Protein AF-K1SGD5-F1 (afdb_monomer_lite)

pLDDT: mean 95.82, std 4.34, range [58.59, 98.69]

Organism: NCBI:txid408170

InterPro domains:
  IPR006653 Tryptophan synthase, beta chain, conserved site [PS00168] (105-119)
  IPR023026 Tryptophan synthase beta chain/beta chain-like [PTHR48077] (37-123)
  IPR036052 Tryptophan synthase beta chain-like, PALP domain superfamily [G3DSA:3.40.50.1100] (14-95)
  IPR036052 Tryptophan synthase beta chain-like, PALP domain superfamily [SSF53686] (30-122)

Secondary structure (DSSP, 8-state):
----EE---GGGS-SEEE-GGGG-SSPPPPPB-TTT-SBPPHHHHTTTS-HHHHHHHT---SEEEPPHHHHHHHTTT-SPPEEE-HHHHHHTT-SS--EEE-GGGSTTSSSTHHHHHHHHHH-

Foldseek 3Di:
DPDFKAADDLVPDDFWDFDCQLVDPDHDDADADPVPRHHDDLVNCVVPAQSVVSVVSPDNDGIDGDDPVLSVVCNVQPPAIKGWPVVVCVVVVDPDTDIDRQQLRPPNGHCVCVPVSVRVVRD

Structure (mmCIF, N/CA/C/O backbone):
data_AF-K1SGD5-F1
#
_entry.id   AF-K1SGD5-F1
#
loop_
_atom_site.group_PDB
_atom_site.id
_atom_site.type_symbol
_atom_site.label_atom_id
_atom_site.label_alt_id
_atom_site.label_comp_id
_atom_site.label_asym_id
_atom_site.label_entity_id
_atom_site.label_seq_id
_atom_site.pdbx_PDB_ins_code
_atom_site.Cartn_x
_atom_site.Cartn_y
_atom_site.Cartn_z
_atom_site.occupancy
_atom_site.B_iso_or_equiv
_atom_site.auth_seq_id
_atom_site.auth_comp_id
_atom_site.auth_asym_id
_atom_site.auth_atom_id
_atom_site.pdbx_PDB_model_num
ATOM 1 N N . MET A 1 1 ? -15.254 7.999 27.147 1.00 58.59 1 MET A N 1
ATOM 2 C CA . MET A 1 1 ? -15.672 6.989 26.139 1.00 58.59 1 MET A CA 1
ATOM 3 C C . MET A 1 1 ? -14.428 6.304 25.588 1.00 58.59 1 MET A C 1
ATOM 5 O O . MET A 1 1 ? -13.431 6.992 25.420 1.00 58.59 1 MET A O 1
ATOM 9 N N . LYS A 1 2 ? -14.448 4.988 25.319 1.00 80.62 2 LYS A N 1
ATOM 10 C CA . LYS A 1 2 ? -13.319 4.314 24.644 1.00 80.62 2 LYS A CA 1
ATOM 11 C C . LYS A 1 2 ? -13.189 4.843 23.208 1.00 80.62 2 LYS A C 1
ATOM 13 O O . LYS A 1 2 ? -14.191 4.893 22.492 1.00 80.62 2 LYS A O 1
ATOM 18 N N . THR A 1 3 ? -11.982 5.229 22.799 1.00 87.69 3 THR A N 1
ATOM 19 C CA . THR A 1 3 ? -11.680 5.690 21.435 1.00 87.69 3 THR A CA 1
ATOM 20 C C . THR A 1 3 ? -11.999 4.591 20.424 1.00 87.69 3 THR A C 1
ATOM 22 O O . THR A 1 3 ? -11.507 3.471 20.547 1.00 87.69 3 THR A O 1
ATOM 25 N N . LYS A 1 4 ? -12.843 4.897 19.430 1.00 93.00 4 LYS A N 1
ATOM 26 C CA . LYS A 1 4 ? -13.211 3.957 18.353 1.00 93.00 4 LYS A CA 1
ATOM 27 C C . LYS A 1 4 ? -12.458 4.204 17.050 1.00 93.00 4 LYS A C 1
ATOM 29 O O . LYS A 1 4 ? -12.305 3.280 16.262 1.00 93.00 4 LYS A O 1
ATOM 34 N N . LYS A 1 5 ? -12.027 5.441 16.809 1.00 96.25 5 LYS A N 1
ATOM 35 C CA . LYS A 1 5 ? -11.391 5.884 15.568 1.00 96.25 5 LYS A CA 1
ATOM 36 C C . LYS A 1 5 ? -9.998 6.409 15.892 1.00 96.25 5 LYS A C 1
ATOM 38 O O . LYS A 1 5 ? -9.864 7.276 16.749 1.00 96.25 5 LYS A O 1
ATOM 43 N N . PHE A 1 6 ? -8.996 5.880 15.205 1.00 96.94 6 PHE A N 1
ATOM 44 C CA . PHE A 1 6 ? -7.596 6.261 15.323 1.00 96.94 6 PHE A CA 1
ATOM 45 C C . PHE A 1 6 ? -7.202 6.960 14.022 1.00 96.94 6 PHE A C 1
ATOM 47 O O . PHE A 1 6 ? -7.207 6.347 12.950 1.00 96.94 6 PHE A O 1
ATOM 54 N N . CYS A 1 7 ? -6.924 8.257 14.116 1.00 96.12 7 CYS A N 1
ATOM 55 C CA . CYS A 1 7 ? -6.488 9.082 12.996 1.00 96.12 7 CYS A CA 1
ATOM 56 C C . CYS A 1 7 ? -5.008 9.414 13.173 1.00 96.12 7 CYS A C 1
ATOM 58 O O . CYS A 1 7 ? -4.582 9.745 14.277 1.00 96.12 7 CYS A O 1
ATOM 60 N N . LEU A 1 8 ? -4.256 9.332 12.081 1.00 97.12 8 LEU A N 1
ATOM 61 C CA . LEU A 1 8 ? -2.910 9.883 11.991 1.00 97.12 8 LEU A CA 1
ATOM 62 C C . LEU A 1 8 ? -3.003 11.280 11.377 1.00 97.12 8 LEU A C 1
ATOM 64 O O . LEU A 1 8 ? -3.914 11.536 10.586 1.00 97.12 8 LEU A O 1
ATOM 68 N N . THR A 1 9 ? -2.079 12.166 11.731 1.00 96.56 9 THR A N 1
ATOM 69 C CA . THR A 1 9 ? -1.947 13.460 11.054 1.00 96.56 9 THR A CA 1
ATOM 70 C C . THR A 1 9 ? -1.234 13.289 9.713 1.00 96.56 9 THR A C 1
ATOM 72 O O . THR A 1 9 ? -0.540 12.297 9.484 1.00 96.56 9 THR A O 1
ATOM 75 N N . GLU A 1 10 ? -1.363 14.270 8.822 1.00 94.50 10 GLU A N 1
ATOM 76 C CA . GLU A 1 10 ? -0.640 14.292 7.541 1.00 94.50 10 GLU A CA 1
ATOM 77 C C . GLU A 1 10 ? 0.884 14.255 7.730 1.00 94.50 10 GLU A C 1
ATOM 79 O O . GLU A 1 10 ? 1.592 13.625 6.949 1.00 94.50 10 GLU A O 1
ATOM 84 N N . ALA A 1 11 ? 1.395 14.836 8.823 1.00 95.25 11 ALA A N 1
ATOM 85 C CA . ALA A 1 11 ? 2.814 14.783 9.182 1.00 95.25 11 ALA A CA 1
ATOM 86 C C . ALA A 1 11 ? 3.314 13.358 9.495 1.00 95.25 11 ALA A C 1
ATOM 88 O O . ALA A 1 11 ? 4.512 13.102 9.451 1.00 95.25 11 ALA A O 1
ATOM 89 N N . GLN A 1 12 ? 2.406 12.430 9.808 1.00 96.69 12 GLN A N 1
ATOM 90 C CA . GLN A 1 12 ? 2.710 11.019 10.059 1.00 96.69 12 GLN A CA 1
ATOM 91 C C . GLN A 1 12 ? 2.494 10.142 8.816 1.00 96.69 12 GLN A C 1
ATOM 93 O O . GLN A 1 12 ? 2.573 8.914 8.911 1.00 96.69 12 GLN A O 1
ATOM 98 N N . MET A 1 13 ? 2.170 10.731 7.658 1.00 96.50 13 MET A N 1
ATOM 99 C CA . MET A 1 13 ? 2.082 9.978 6.410 1.00 96.50 13 MET A CA 1
ATOM 100 C C . MET A 1 13 ? 3.447 9.388 6.045 1.00 96.50 13 MET A C 1
ATOM 102 O O . MET A 1 13 ? 4.447 10.108 6.097 1.00 96.50 13 MET A O 1
ATOM 106 N N . PRO A 1 14 ? 3.494 8.116 5.611 1.00 97.62 14 PRO A N 1
ATOM 107 C CA . PRO A 1 14 ? 4.700 7.547 5.030 1.00 97.62 14 PRO A CA 1
ATOM 108 C C . PRO A 1 14 ? 5.223 8.393 3.866 1.00 97.62 14 PRO A C 1
ATOM 110 O O . PRO A 1 14 ? 4.448 9.014 3.132 1.00 97.62 14 PRO A O 1
ATOM 113 N N . THR A 1 15 ? 6.541 8.394 3.699 1.00 98.31 15 THR A N 1
ATOM 114 C CA . THR A 1 15 ? 7.238 9.081 2.602 1.00 98.31 15 THR A CA 1
ATOM 115 C C . THR A 1 15 ? 7.697 8.122 1.510 1.00 98.31 15 THR A C 1
ATOM 117 O O . THR A 1 15 ? 8.167 8.576 0.478 1.00 98.31 15 THR A O 1
ATOM 120 N N . GLN A 1 16 ? 7.553 6.811 1.729 1.00 98.62 16 GLN A N 1
ATOM 121 C CA . GLN A 1 16 ? 8.021 5.757 0.832 1.00 98.62 16 GLN A CA 1
ATOM 122 C C . GLN A 1 16 ? 6.949 4.674 0.686 1.00 98.62 16 GLN A C 1
ATOM 124 O O . GLN A 1 16 ? 6.252 4.342 1.654 1.00 98.62 16 GLN A O 1
ATOM 129 N N . TRP A 1 17 ? 6.828 4.106 -0.511 1.00 98.69 17 TRP A N 1
ATOM 130 C CA . TRP A 1 17 ? 6.158 2.827 -0.717 1.00 98.69 17 TRP A CA 1
ATOM 131 C C . TRP A 1 17 ? 7.096 1.685 -0.334 1.00 98.69 17 TRP A C 1
ATOM 133 O O . TRP A 1 17 ? 8.312 1.789 -0.468 1.00 98.69 17 TRP A O 1
ATOM 143 N N . TYR A 1 18 ? 6.517 0.588 0.147 1.00 98.62 18 TYR A N 1
ATOM 144 C CA . TYR A 1 18 ? 7.253 -0.617 0.510 1.00 98.62 18 TYR A CA 1
ATOM 145 C C . TYR A 1 18 ? 7.058 -1.696 -0.553 1.00 98.62 18 TYR A C 1
ATOM 147 O O . TYR A 1 18 ? 5.921 -2.027 -0.900 1.00 98.62 18 TYR A O 1
ATOM 155 N N . ASN A 1 19 ? 8.163 -2.266 -1.020 1.00 98.25 19 ASN A N 1
ATOM 156 C CA . ASN A 1 19 ? 8.182 -3.374 -1.960 1.00 98.25 19 ASN A CA 1
ATOM 157 C C . ASN A 1 19 ? 8.522 -4.673 -1.222 1.00 98.25 19 ASN A C 1
ATOM 159 O O . ASN A 1 19 ? 9.646 -4.888 -0.765 1.00 98.25 19 ASN A O 1
ATOM 163 N N . ILE A 1 20 ? 7.541 -5.567 -1.140 1.00 97.50 20 ILE A N 1
ATOM 164 C CA . ILE A 1 20 ? 7.685 -6.847 -0.442 1.00 97.50 20 ILE A CA 1
ATOM 165 C C . ILE A 1 20 ? 8.695 -7.788 -1.118 1.00 97.50 20 ILE A C 1
ATOM 167 O O . ILE A 1 20 ? 9.263 -8.640 -0.438 1.00 97.50 20 ILE A O 1
ATOM 171 N N . VAL A 1 21 ? 8.954 -7.643 -2.427 1.00 96.94 21 VAL A N 1
ATOM 172 C CA . VAL A 1 21 ? 9.865 -8.528 -3.181 1.00 96.94 21 VAL A CA 1
ATOM 173 C C . VAL A 1 21 ? 11.274 -8.524 -2.583 1.00 96.94 21 VAL A C 1
ATOM 175 O O . VAL A 1 21 ? 11.926 -9.569 -2.568 1.00 96.94 21 VAL A O 1
ATOM 178 N N . ALA A 1 22 ? 11.702 -7.397 -2.005 1.00 97.50 22 ALA A N 1
ATOM 179 C CA . ALA A 1 22 ? 12.994 -7.255 -1.336 1.00 97.50 22 ALA A CA 1
ATOM 180 C C . ALA A 1 22 ? 13.182 -8.212 -0.142 1.00 97.50 22 ALA A C 1
ATOM 182 O O . ALA A 1 22 ? 14.310 -8.584 0.177 1.00 97.50 22 ALA A O 1
ATOM 183 N N . ASP A 1 23 ? 12.088 -8.625 0.506 1.00 97.44 23 ASP A N 1
ATOM 184 C CA . ASP A 1 23 ? 12.109 -9.440 1.726 1.00 97.44 23 ASP A CA 1
ATOM 185 C C . ASP A 1 23 ? 11.524 -10.848 1.516 1.00 97.44 23 ASP A C 1
ATOM 187 O O . ASP A 1 23 ? 11.424 -11.640 2.458 1.00 97.44 23 ASP A O 1
ATOM 191 N N . MET A 1 24 ? 11.139 -11.198 0.284 1.00 97.00 24 MET A N 1
ATOM 192 C CA . MET A 1 24 ? 10.600 -12.521 -0.017 1.00 97.00 24 MET A CA 1
ATOM 193 C C . MET A 1 24 ? 11.709 -13.591 0.009 1.00 97.00 24 MET A C 1
ATOM 195 O O . MET A 1 24 ? 12.652 -13.513 -0.779 1.00 97.00 24 MET A O 1
ATOM 199 N N . PRO A 1 25 ? 11.581 -14.663 0.820 1.00 96.06 25 PRO A N 1
ATOM 200 C CA . PRO A 1 25 ? 12.579 -15.739 0.867 1.00 96.06 25 PRO A CA 1
ATOM 201 C C . PRO A 1 25 ? 12.656 -16.526 -0.449 1.00 96.06 25 PRO A C 1
ATOM 203 O O . PRO A 1 25 ? 13.692 -17.089 -0.792 1.00 96.06 25 PRO A O 1
ATOM 206 N N . ARG A 1 26 ? 11.550 -16.560 -1.197 1.00 96.75 26 ARG A N 1
ATOM 207 C CA . ARG A 1 26 ? 11.476 -17.067 -2.563 1.00 96.75 26 ARG A CA 1
ATOM 208 C C . ARG A 1 26 ? 10.851 -15.985 -3.429 1.00 96.75 26 ARG A C 1
ATOM 210 O O . ARG A 1 26 ? 9.664 -15.703 -3.284 1.00 96.75 26 ARG A O 1
ATOM 217 N N . LYS A 1 27 ? 11.656 -15.398 -4.311 1.00 94.12 27 LYS A N 1
ATOM 218 C CA . LYS A 1 27 ? 11.207 -14.352 -5.231 1.00 94.12 27 LYS A CA 1
ATOM 219 C C . LYS A 1 27 ? 10.178 -14.896 -6.235 1.00 94.12 27 LYS A C 1
ATOM 221 O O . LYS A 1 27 ? 10.255 -16.080 -6.594 1.00 94.12 27 LYS A O 1
ATOM 226 N N . PRO A 1 28 ? 9.218 -14.064 -6.679 1.00 93.62 28 PRO A N 1
ATOM 227 C CA . PRO A 1 28 ? 8.329 -14.423 -7.773 1.00 93.62 28 PRO A CA 1
ATOM 228 C C . PRO A 1 28 ? 9.142 -14.697 -9.043 1.00 93.62 28 PRO A C 1
ATOM 230 O O . PRO A 1 28 ? 10.243 -14.176 -9.224 1.00 93.62 28 PRO A O 1
ATOM 233 N N . LEU A 1 29 ? 8.607 -15.546 -9.920 1.00 93.75 29 LEU A N 1
ATOM 234 C CA . LEU A 1 29 ? 9.183 -15.699 -11.253 1.00 93.75 29 LEU A CA 1
ATOM 235 C C . LEU A 1 29 ? 9.006 -14.384 -12.022 1.00 93.75 29 LEU A C 1
ATOM 237 O O . LEU A 1 29 ? 7.968 -13.738 -11.858 1.00 93.75 29 LEU A O 1
ATOM 241 N N . PRO A 1 30 ? 9.980 -13.995 -12.859 1.00 91.88 30 PRO A N 1
ATOM 242 C CA . PRO A 1 30 ? 9.842 -12.786 -13.649 1.00 91.88 30 PRO A CA 1
ATOM 243 C C . PRO A 1 30 ? 8.672 -12.925 -14.636 1.00 91.88 30 PRO A C 1
ATOM 245 O O . PRO A 1 30 ? 8.408 -14.036 -15.119 1.00 91.88 30 PRO A O 1
ATOM 248 N N . PRO A 1 31 ? 7.998 -11.816 -14.986 1.00 92.25 31 PRO A N 1
ATOM 249 C CA . PRO A 1 31 ? 7.048 -11.824 -16.086 1.00 92.25 31 PRO A CA 1
ATOM 250 C C . PRO A 1 31 ? 7.764 -12.244 -17.372 1.00 92.25 31 PRO A C 1
ATOM 252 O O . PRO A 1 31 ? 8.907 -11.855 -17.613 1.00 92.25 31 PRO A O 1
ATOM 255 N N . LEU A 1 32 ? 7.105 -13.060 -18.195 1.00 95.25 32 LEU A N 1
ATOM 256 C CA . LEU A 1 32 ? 7.675 -13.562 -19.445 1.00 95.25 32 LEU A CA 1
ATOM 257 C C . LEU A 1 32 ? 7.045 -12.851 -20.640 1.00 95.25 32 LEU A C 1
ATOM 259 O O . LEU A 1 32 ? 5.828 -12.685 -20.706 1.00 95.25 32 LEU A O 1
ATOM 263 N N . HIS A 1 33 ? 7.871 -12.489 -21.617 1.00 94.62 33 HIS A N 1
ATOM 264 C CA . HIS A 1 33 ? 7.411 -11.943 -22.881 1.00 94.62 33 HIS A CA 1
ATOM 265 C C . HIS A 1 33 ? 6.643 -13.030 -23.657 1.00 94.62 33 HIS A C 1
ATOM 267 O O . HIS A 1 33 ? 7.212 -14.087 -23.956 1.00 94.62 33 HIS A O 1
ATOM 273 N N . PRO A 1 34 ? 5.376 -12.797 -24.050 1.00 92.69 34 PRO A N 1
ATOM 274 C CA . PRO A 1 34 ? 4.485 -13.860 -24.523 1.00 92.69 34 PRO A CA 1
ATOM 275 C C . PRO A 1 34 ? 4.952 -14.529 -25.822 1.00 92.69 34 PRO A C 1
ATOM 277 O O . PRO A 1 34 ? 4.704 -15.714 -26.020 1.00 92.69 34 PRO A O 1
ATOM 280 N N . ALA A 1 35 ? 5.658 -13.803 -26.696 1.00 94.19 35 ALA A N 1
ATOM 281 C CA . ALA A 1 35 ? 6.173 -14.369 -27.946 1.00 94.19 35 ALA A CA 1
ATOM 282 C C . ALA A 1 35 ? 7.490 -15.152 -27.789 1.00 94.19 35 ALA A C 1
ATOM 284 O O . ALA A 1 35 ? 7.757 -16.053 -28.577 1.00 94.19 35 ALA A O 1
ATOM 285 N N . THR A 1 36 ? 8.336 -14.801 -26.813 1.00 95.19 36 THR A N 1
ATOM 286 C CA . THR A 1 36 ? 9.701 -15.356 -26.703 1.00 95.19 36 THR A CA 1
ATOM 287 C C . THR A 1 36 ? 9.853 -16.313 -25.525 1.00 95.19 36 THR A C 1
A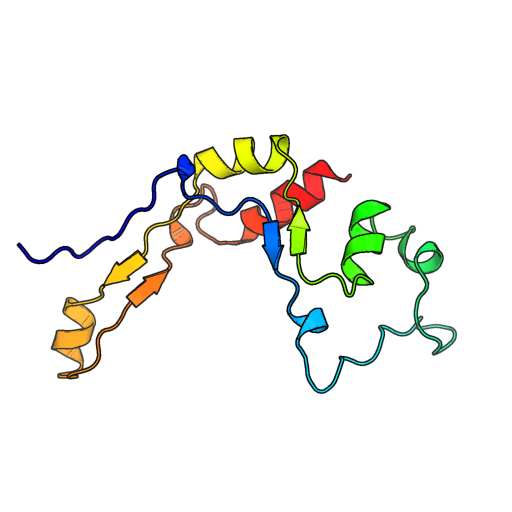TOM 289 O O . THR A 1 36 ? 10.808 -17.086 -25.493 1.00 95.19 36 THR A O 1
ATOM 292 N N . GLY A 1 37 ? 8.947 -16.249 -24.542 1.00 95.56 37 GLY A N 1
ATOM 293 C CA . GLY A 1 37 ? 9.025 -17.001 -23.290 1.00 95.56 37 GLY A CA 1
ATOM 294 C C . GLY A 1 37 ? 10.188 -16.587 -22.385 1.00 95.56 37 GLY A C 1
ATOM 295 O O . GLY A 1 37 ? 10.453 -17.260 -21.392 1.00 95.56 37 GLY A O 1
ATOM 296 N N . ARG A 1 38 ? 10.909 -15.511 -22.720 1.00 96.00 38 ARG A N 1
ATOM 297 C CA . ARG A 1 38 ? 12.027 -14.987 -21.924 1.00 96.00 38 ARG A CA 1
ATOM 298 C C . ARG A 1 38 ? 11.523 -13.930 -20.939 1.00 96.00 38 ARG A C 1
ATOM 300 O O . ARG A 1 38 ? 10.502 -13.311 -21.229 1.00 96.00 38 ARG A O 1
ATOM 307 N N . PRO A 1 39 ? 12.212 -13.706 -19.807 1.00 95.88 39 PRO A N 1
ATOM 308 C CA . PRO A 1 39 ? 11.903 -12.595 -18.910 1.00 95.88 39 PRO A CA 1
ATOM 309 C C . PRO A 1 39 ? 11.785 -11.268 -19.665 1.00 95.88 39 PRO A C 1
ATOM 311 O O . PRO A 1 39 ? 12.615 -10.993 -20.532 1.00 95.88 39 PRO A O 1
ATOM 314 N N . VAL A 1 40 ? 10.757 -10.479 -19.347 1.00 95.12 40 VAL A N 1
ATOM 315 C CA . VAL A 1 40 ? 10.577 -9.145 -19.932 1.00 95.12 40 VAL A CA 1
ATOM 316 C C . VAL A 1 40 ? 11.703 -8.215 -19.491 1.00 95.12 40 VAL A C 1
ATOM 318 O O . VAL A 1 40 ? 12.169 -8.260 -18.351 1.00 95.12 40 VAL A O 1
ATOM 321 N N . THR A 1 41 ? 12.133 -7.359 -20.405 1.00 91.88 41 THR A N 1
ATOM 322 C CA . THR A 1 41 ? 13.046 -6.254 -20.130 1.00 91.88 41 THR A CA 1
ATOM 323 C C . THR A 1 41 ? 12.264 -4.957 -19.921 1.00 91.88 41 THR A C 1
ATOM 325 O O . THR A 1 41 ? 11.078 -4.865 -20.237 1.00 91.88 41 THR A O 1
ATOM 328 N N . ARG A 1 42 ? 12.933 -3.915 -19.413 1.00 90.75 42 ARG A N 1
ATOM 329 C CA . ARG A 1 42 ? 12.335 -2.573 -19.325 1.00 90.75 42 ARG A CA 1
ATOM 330 C C . ARG A 1 42 ? 11.907 -2.051 -20.700 1.00 90.75 42 ARG A C 1
ATOM 332 O O . ARG A 1 42 ? 10.863 -1.422 -20.813 1.00 90.75 42 ARG A O 1
ATOM 339 N N . GLU A 1 43 ? 12.698 -2.332 -21.733 1.00 91.06 43 GLU A N 1
ATOM 340 C CA . GLU A 1 43 ? 12.396 -1.918 -23.104 1.00 91.06 43 GLU A CA 1
ATOM 341 C C . GLU A 1 43 ? 11.114 -2.587 -23.615 1.00 91.06 43 GLU A C 1
ATOM 343 O O . GLU A 1 43 ? 10.257 -1.903 -24.170 1.00 91.06 43 GLU A O 1
ATOM 348 N N . ASP A 1 44 ? 10.907 -3.874 -23.311 1.00 93.31 44 ASP A N 1
ATOM 349 C CA . ASP A 1 44 ? 9.666 -4.586 -23.651 1.00 93.31 44 ASP A CA 1
ATOM 350 C C . ASP A 1 44 ? 8.423 -3.962 -22.986 1.00 93.31 44 ASP A C 1
ATOM 352 O O . ASP A 1 44 ? 7.329 -3.991 -23.551 1.00 93.31 44 ASP A O 1
ATOM 356 N N . LEU A 1 45 ? 8.577 -3.388 -21.787 1.00 93.06 45 LEU A N 1
ATOM 357 C CA . LEU A 1 45 ? 7.492 -2.747 -21.034 1.00 93.06 45 LEU A CA 1
ATOM 358 C C . LEU A 1 45 ? 7.197 -1.308 -21.483 1.00 93.06 45 LEU A C 1
ATOM 360 O O . LEU A 1 45 ? 6.110 -0.800 -21.202 1.00 93.06 45 LEU A O 1
ATOM 364 N N . SER A 1 46 ? 8.121 -0.659 -22.196 1.00 89.88 46 SER A N 1
ATOM 365 C CA . SER A 1 46 ? 8.009 0.757 -22.591 1.00 89.88 46 SER A CA 1
ATOM 366 C C . SER A 1 46 ? 6.818 1.059 -23.509 1.00 89.88 46 SER A C 1
ATOM 368 O O . SER A 1 46 ? 6.337 2.187 -23.559 1.00 89.88 46 SER A O 1
ATOM 370 N N . ALA A 1 47 ? 6.295 0.047 -24.207 1.00 88.06 47 ALA A N 1
ATOM 371 C CA . ALA A 1 47 ? 5.091 0.173 -25.027 1.00 88.06 47 ALA A CA 1
ATOM 372 C C . ALA A 1 47 ? 3.788 0.233 -24.203 1.00 88.06 47 ALA A C 1
ATOM 374 O O . ALA A 1 47 ? 2.739 0.577 -24.745 1.00 88.06 47 ALA A O 1
ATOM 375 N N . LEU A 1 48 ? 3.833 -0.146 -22.921 1.00 90.31 48 LEU A N 1
ATOM 376 C CA . LEU A 1 48 ? 2.665 -0.265 -22.042 1.00 90.31 48 LEU A CA 1
ATOM 377 C C . LEU A 1 48 ? 2.696 0.723 -20.877 1.00 90.31 48 LEU A C 1
ATOM 379 O O . LEU A 1 48 ? 1.644 1.173 -20.427 1.00 90.31 48 LEU A O 1
ATOM 383 N N . PHE A 1 49 ? 3.889 1.023 -20.371 1.00 94.44 49 PHE A N 1
ATOM 384 C CA . PHE A 1 49 ? 4.087 1.786 -19.150 1.00 94.44 49 PHE A CA 1
ATOM 385 C C . PHE A 1 49 ? 5.023 2.968 -19.385 1.00 94.44 49 PHE A C 1
ATOM 387 O O . PHE A 1 49 ? 5.975 2.873 -20.160 1.00 94.44 49 PHE A O 1
ATOM 394 N N . ALA A 1 50 ? 4.793 4.056 -18.646 1.00 95.25 50 ALA A N 1
ATOM 395 C CA . ALA A 1 50 ? 5.795 5.100 -18.473 1.00 95.25 50 ALA A CA 1
ATOM 396 C C . ALA A 1 50 ? 7.108 4.502 -17.933 1.00 95.25 50 ALA A C 1
ATOM 398 O O . ALA A 1 50 ? 7.088 3.499 -17.214 1.00 95.25 50 ALA A O 1
ATOM 399 N N . GLU A 1 51 ? 8.243 5.128 -18.252 1.00 93.62 51 GLU A N 1
ATOM 400 C CA . GLU A 1 51 ? 9.577 4.600 -17.928 1.00 93.62 51 GLU A CA 1
ATOM 401 C C . GLU A 1 51 ? 9.725 4.250 -16.440 1.00 93.62 51 GLU A C 1
ATOM 403 O O . GLU A 1 51 ? 10.188 3.161 -16.098 1.00 93.62 51 GLU A O 1
ATOM 408 N N . GLU A 1 52 ? 9.262 5.139 -15.563 1.00 95.44 52 GLU A N 1
ATO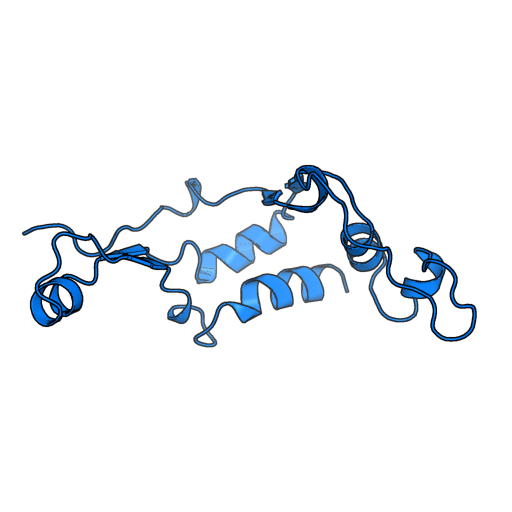M 409 C CA . GLU A 1 52 ? 9.332 4.948 -14.116 1.00 95.44 52 GLU A CA 1
ATOM 410 C C . GLU A 1 52 ? 8.418 3.810 -13.636 1.00 95.44 52 GLU A C 1
ATOM 412 O O . GLU A 1 52 ? 8.808 3.008 -12.795 1.00 95.44 52 GLU A O 1
ATOM 417 N N . LEU A 1 53 ? 7.233 3.645 -14.231 1.00 95.88 53 LEU A N 1
ATOM 418 C CA . LEU A 1 53 ? 6.339 2.527 -13.909 1.00 95.88 53 LEU A CA 1
ATOM 419 C C . LEU A 1 53 ? 6.941 1.180 -14.341 1.00 95.88 53 LEU A C 1
ATOM 421 O O . LEU A 1 53 ? 6.883 0.206 -13.591 1.00 95.88 53 LEU A O 1
ATOM 425 N N . ALA A 1 54 ? 7.579 1.131 -15.515 1.00 95.12 54 ALA A N 1
ATOM 426 C CA . ALA A 1 54 ? 8.322 -0.044 -15.967 1.00 95.12 54 ALA A CA 1
ATOM 427 C C . ALA A 1 54 ? 9.540 -0.339 -15.071 1.00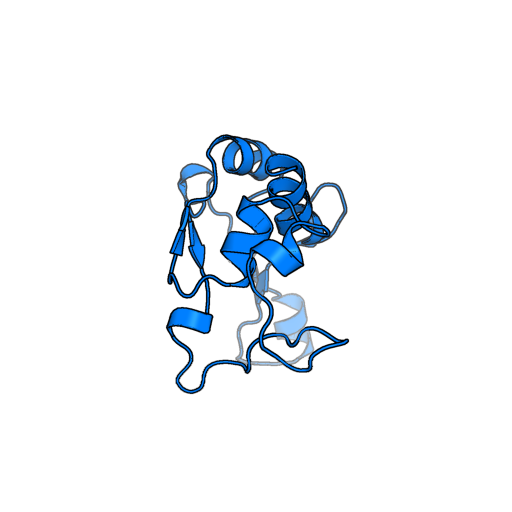 95.12 54 ALA A C 1
ATOM 429 O O . ALA A 1 54 ? 9.886 -1.500 -14.849 1.00 95.12 54 ALA A O 1
ATOM 430 N N . ALA A 1 55 ? 10.198 0.701 -14.548 1.00 94.19 55 ALA A N 1
ATOM 431 C CA . ALA A 1 55 ? 11.291 0.559 -13.595 1.00 94.19 55 ALA A CA 1
ATOM 432 C C . ALA A 1 55 ? 10.814 -0.020 -12.255 1.00 94.19 55 ALA A C 1
ATOM 434 O O . ALA A 1 55 ? 11.450 -0.940 -11.740 1.00 94.19 55 ALA A O 1
ATOM 435 N N . GLN A 1 56 ? 9.691 0.471 -11.727 1.00 95.50 56 GLN A N 1
ATOM 436 C CA . GLN A 1 56 ? 9.107 0.012 -10.464 1.00 95.50 56 GLN A CA 1
ATOM 437 C C . GLN A 1 56 ? 8.644 -1.447 -10.530 1.00 95.50 56 GLN A C 1
ATOM 439 O O . GLN A 1 56 ? 8.899 -2.197 -9.590 1.00 95.50 56 GLN A O 1
ATOM 444 N N . GLU A 1 57 ? 8.042 -1.878 -11.644 1.00 94.44 57 GLU A N 1
ATOM 445 C CA . GLU A 1 57 ? 7.591 -3.267 -11.844 1.00 94.44 57 GLU A CA 1
ATOM 446 C C . GLU A 1 57 ? 8.741 -4.286 -11.746 1.00 94.44 57 GLU A C 1
ATOM 448 O O . GLU A 1 57 ? 8.561 -5.401 -11.259 1.00 94.44 57 GLU A O 1
ATOM 453 N N . LEU A 1 58 ? 9.943 -3.899 -12.187 1.00 93.25 58 LEU A N 1
ATOM 454 C CA . LEU A 1 58 ? 11.140 -4.746 -12.171 1.00 93.25 58 LEU A CA 1
ATOM 455 C C . LEU A 1 58 ? 12.060 -4.472 -10.969 1.00 93.25 58 LEU A C 1
ATOM 457 O O . LEU A 1 58 ? 13.151 -5.041 -10.893 1.00 93.25 58 LEU A O 1
ATOM 461 N N . SER A 1 59 ? 11.655 -3.595 -10.046 1.00 94.69 59 SER A N 1
ATOM 462 C CA . SER A 1 59 ? 12.484 -3.185 -8.914 1.00 94.69 59 SER A CA 1
ATOM 463 C C . SER A 1 59 ? 12.524 -4.246 -7.813 1.00 94.69 59 SER A C 1
ATOM 465 O O . SER A 1 59 ? 11.513 -4.837 -7.429 1.00 94.69 59 SER A O 1
ATOM 467 N N . GLU A 1 60 ? 13.710 -4.429 -7.236 1.00 95.06 60 GLU A N 1
ATOM 468 C CA . GLU A 1 60 ? 13.922 -5.208 -6.012 1.00 95.06 60 GLU A CA 1
ATOM 469 C C . GLU A 1 60 ? 14.295 -4.320 -4.813 1.00 95.06 60 GLU A C 1
ATOM 471 O O . GLU A 1 60 ? 14.635 -4.826 -3.742 1.00 95.06 60 GLU A O 1
ATOM 476 N N . GLU A 1 61 ? 14.252 -2.994 -4.973 1.00 97.75 61 GLU A N 1
ATOM 477 C CA . GLU A 1 61 ? 14.519 -2.065 -3.877 1.00 97.75 61 GLU A CA 1
ATOM 478 C C . GLU A 1 61 ? 13.421 -2.166 -2.821 1.00 97.75 61 GLU A C 1
ATOM 480 O O . GLU A 1 61 ? 12.241 -2.217 -3.157 1.00 97.75 61 GLU A O 1
ATOM 485 N N . ARG A 1 62 ? 13.797 -2.179 -1.535 1.00 98.38 62 ARG A N 1
ATOM 486 C CA . ARG A 1 62 ? 12.848 -2.338 -0.418 1.00 98.38 62 ARG A CA 1
ATOM 487 C C . ARG A 1 62 ? 11.884 -1.159 -0.285 1.00 98.38 62 ARG A C 1
ATOM 489 O O . ARG A 1 62 ? 10.724 -1.354 0.082 1.00 98.38 62 ARG A O 1
ATOM 496 N N . PHE A 1 63 ? 12.369 0.049 -0.546 1.00 98.69 63 PHE A N 1
ATOM 497 C CA . PHE A 1 63 ? 11.605 1.281 -0.418 1.00 98.69 63 PHE A CA 1
ATOM 498 C C . PHE A 1 63 ? 11.782 2.134 -1.662 1.00 98.69 63 PHE A C 1
ATOM 500 O O . PHE A 1 63 ? 12.896 2.263 -2.153 1.00 98.69 63 PHE A O 1
ATOM 507 N N . ILE A 1 64 ? 10.681 2.718 -2.126 1.00 98.50 64 ILE A N 1
ATOM 508 C CA . ILE A 1 64 ? 10.642 3.644 -3.259 1.00 98.50 64 ILE A CA 1
ATOM 509 C C . ILE A 1 64 ? 10.036 4.944 -2.742 1.00 98.50 64 ILE A C 1
ATOM 511 O O . ILE A 1 64 ? 8.961 4.920 -2.134 1.00 98.50 64 ILE A O 1
ATOM 515 N N . ASP A 1 65 ? 10.726 6.064 -2.939 1.00 98.50 65 ASP A N 1
ATOM 516 C CA . ASP A 1 65 ? 10.253 7.368 -2.477 1.00 98.50 65 ASP A CA 1
ATOM 517 C C . ASP A 1 65 ? 8.943 7.755 -3.171 1.00 98.50 65 ASP A C 1
ATOM 519 O O . ASP A 1 65 ? 8.776 7.592 -4.378 1.00 98.50 65 ASP A O 1
ATOM 523 N N . ILE A 1 66 ? 7.995 8.277 -2.390 1.00 98.62 66 ILE A N 1
ATOM 524 C CA . ILE A 1 66 ? 6.754 8.832 -2.928 1.00 98.62 66 ILE A CA 1
ATOM 525 C C . ILE A 1 66 ? 7.053 10.277 -3.345 1.00 98.62 66 ILE A C 1
ATOM 527 O O . ILE A 1 66 ? 7.406 11.066 -2.461 1.00 98.62 66 ILE A O 1
ATOM 531 N N . PRO A 1 67 ? 6.858 10.657 -4.623 1.00 98.50 67 PRO A N 1
ATOM 532 C CA . PRO A 1 67 ? 7.067 12.030 -5.071 1.00 98.50 67 PRO A CA 1
ATOM 533 C C . PRO A 1 67 ? 6.270 13.031 -4.234 1.00 98.50 67 PRO A C 1
ATOM 535 O O . PRO A 1 67 ? 5.130 12.755 -3.841 1.00 98.50 67 PRO A O 1
ATOM 538 N N . ASP A 1 68 ? 6.846 14.200 -3.965 1.00 98.25 68 ASP A N 1
ATOM 539 C CA . ASP A 1 68 ? 6.212 15.191 -3.094 1.00 98.25 68 ASP A CA 1
ATOM 540 C C . ASP A 1 68 ? 4.868 15.680 -3.660 1.00 98.25 68 ASP A C 1
ATOM 542 O O . ASP A 1 68 ? 3.921 15.864 -2.893 1.00 98.25 68 ASP A O 1
ATOM 546 N N . GLU A 1 69 ? 4.719 15.778 -4.984 1.00 98.50 69 GLU A N 1
ATOM 547 C CA . GLU A 1 69 ? 3.450 16.114 -5.639 1.00 98.50 69 GLU A CA 1
ATOM 548 C C . GLU A 1 69 ? 2.383 15.028 -5.431 1.00 98.50 69 GLU A C 1
ATOM 550 O O . GLU A 1 69 ? 1.214 15.328 -5.183 1.00 98.50 69 GLU A O 1
ATOM 555 N N . VAL A 1 70 ? 2.777 13.751 -5.461 1.00 98.50 70 VAL A N 1
ATOM 556 C CA . VAL A 1 70 ? 1.874 12.628 -5.163 1.00 98.50 70 VAL A CA 1
ATOM 557 C C . VAL A 1 70 ? 1.457 12.662 -3.692 1.00 98.50 70 VAL A C 1
ATOM 559 O O . VAL A 1 70 ? 0.282 12.457 -3.373 1.00 98.50 70 VAL A O 1
ATOM 562 N N . ARG A 1 71 ? 2.394 12.953 -2.780 1.00 98.06 71 ARG A N 1
ATOM 563 C CA . ARG A 1 71 ? 2.106 13.088 -1.342 1.00 98.06 71 ARG A CA 1
ATOM 564 C C . ARG A 1 71 ? 1.167 14.255 -1.065 1.00 98.06 71 ARG A C 1
ATOM 566 O O . ARG A 1 71 ? 0.283 14.099 -0.226 1.00 98.06 71 ARG A O 1
ATOM 573 N N . GLU A 1 72 ? 1.329 15.375 -1.766 1.00 98.06 72 GLU A N 1
ATOM 574 C CA . GLU A 1 72 ? 0.432 16.527 -1.669 1.00 98.06 72 GLU A CA 1
ATOM 575 C C . GLU A 1 72 ? -0.993 16.149 -2.075 1.00 98.06 72 GLU A C 1
ATOM 577 O O . GLU A 1 72 ? -1.934 16.386 -1.321 1.00 98.06 72 GLU A O 1
ATOM 582 N N . ILE A 1 73 ? -1.165 15.452 -3.201 1.00 97.75 73 ILE A N 1
ATOM 583 C CA . ILE A 1 73 ? -2.488 14.982 -3.633 1.00 97.75 73 ILE A CA 1
ATOM 584 C C . ILE A 1 73 ? -3.076 13.992 -2.619 1.00 97.75 73 ILE A C 1
ATOM 586 O O . ILE A 1 73 ? -4.261 14.071 -2.289 1.00 97.75 73 ILE A O 1
ATOM 590 N N . TYR A 1 74 ? -2.269 13.076 -2.076 1.00 98.06 74 TYR A N 1
ATOM 591 C CA . TYR A 1 74 ? -2.734 12.144 -1.050 1.00 98.06 74 TYR A CA 1
ATOM 592 C C . TYR A 1 74 ? -3.314 12.845 0.181 1.00 98.06 74 TYR A C 1
ATOM 594 O O . TYR A 1 74 ? -4.262 12.300 0.750 1.00 98.06 74 TYR A O 1
ATOM 602 N N . ARG A 1 75 ? -2.829 14.035 0.576 1.00 96.69 75 ARG A N 1
ATOM 603 C CA . ARG A 1 75 ? -3.357 14.785 1.739 1.00 96.69 75 ARG A CA 1
ATOM 604 C C . ARG A 1 75 ? -4.853 15.091 1.629 1.00 96.69 75 ARG A C 1
ATOM 606 O O . ARG A 1 75 ? -5.519 15.223 2.648 1.00 96.69 75 ARG A O 1
ATOM 613 N N . ILE A 1 76 ? -5.426 15.078 0.422 1.00 96.06 76 ILE A N 1
ATOM 614 C CA . ILE A 1 76 ? -6.874 15.238 0.209 1.00 96.06 76 ILE A CA 1
ATOM 615 C C . ILE A 1 76 ? -7.691 14.157 0.951 1.00 96.06 76 ILE A C 1
ATOM 617 O O . ILE A 1 76 ? -8.795 14.441 1.415 1.00 96.06 76 ILE A O 1
ATOM 621 N N . TRP A 1 77 ? -7.192 12.917 1.077 1.00 96.25 77 TRP A N 1
ATOM 622 C CA . TRP A 1 77 ? -7.928 11.827 1.756 1.00 96.25 77 TRP A CA 1
ATOM 623 C C . TRP A 1 77 ? -7.097 10.928 2.675 1.00 96.25 77 TRP A C 1
ATOM 625 O O . TRP A 1 77 ? -7.640 10.025 3.326 1.00 96.25 77 TRP A O 1
ATOM 635 N N . ARG A 1 78 ? -5.780 11.118 2.721 1.00 97.38 78 ARG A N 1
ATOM 636 C CA . ARG A 1 78 ? -4.852 10.328 3.529 1.00 97.38 78 ARG A CA 1
ATOM 637 C C . ARG A 1 78 ? -4.302 11.172 4.679 1.00 97.38 78 ARG A C 1
ATOM 639 O O . ARG A 1 78 ? -4.054 12.352 4.485 1.00 97.38 78 ARG A O 1
ATOM 646 N N . PRO A 1 79 ? -4.033 10.558 5.846 1.00 97.25 79 PRO A N 1
ATOM 647 C CA . PRO A 1 79 ? -4.238 9.147 6.182 1.00 97.25 79 PRO A CA 1
ATOM 648 C C . PRO A 1 79 ? -5.707 8.767 6.414 1.00 97.25 79 PRO A C 1
ATOM 650 O O . PRO A 1 79 ? -6.438 9.425 7.147 1.00 97.25 79 PRO A O 1
ATOM 653 N N . THR A 1 80 ? -6.120 7.610 5.894 1.00 97.75 80 THR A N 1
ATOM 654 C CA . THR A 1 80 ? -7.433 7.043 6.224 1.00 97.75 80 THR A CA 1
ATOM 655 C C . THR A 1 80 ? -7.465 6.530 7.673 1.00 97.75 80 THR A C 1
ATOM 657 O O . THR A 1 80 ? -6.441 6.069 8.198 1.00 97.75 80 THR A O 1
ATOM 660 N N . PRO A 1 81 ? -8.618 6.570 8.356 1.00 97.50 81 PRO A N 1
ATOM 661 C CA . PRO A 1 81 ? -8.696 6.188 9.759 1.00 97.50 81 PRO A CA 1
ATOM 662 C C . PRO A 1 81 ? -8.637 4.669 9.951 1.00 97.50 81 PRO A C 1
ATOM 664 O O . PRO A 1 81 ? -9.162 3.898 9.146 1.00 97.50 81 PRO A O 1
ATOM 667 N N . LEU A 1 82 ? -8.046 4.236 11.063 1.00 98.06 82 LEU A N 1
ATOM 668 C CA . LEU A 1 82 ? -8.211 2.880 11.584 1.00 98.06 82 LEU A CA 1
ATOM 669 C C . LEU A 1 82 ? -9.390 2.893 12.562 1.00 98.06 82 LEU A C 1
ATOM 671 O O . LEU A 1 82 ? -9.460 3.756 13.437 1.00 98.06 82 LEU A O 1
ATOM 675 N N . VAL A 1 83 ? -10.337 1.971 12.420 1.00 98.12 83 VAL A N 1
ATOM 676 C CA . VAL A 1 83 ? -11.558 1.956 13.237 1.00 98.12 83 VAL A CA 1
ATOM 677 C C . VAL A 1 83 ? -11.685 0.622 13.951 1.00 98.12 83 VAL A C 1
ATOM 679 O O . VAL A 1 83 ? -11.554 -0.427 13.327 1.00 98.12 83 VAL A O 1
ATOM 682 N N . ARG A 1 84 ? -11.969 0.662 15.254 1.00 97.88 84 ARG A N 1
ATOM 683 C CA . ARG A 1 84 ? -12.278 -0.519 16.062 1.00 97.88 84 ARG A CA 1
ATOM 684 C C . ARG A 1 84 ? -13.768 -0.845 15.995 1.00 97.88 84 ARG A C 1
ATOM 686 O O . ARG A 1 84 ? -14.613 -0.032 16.381 1.00 97.88 84 ARG A O 1
ATOM 693 N N . ALA A 1 85 ? -14.095 -2.054 15.562 1.00 97.38 85 ALA A N 1
ATOM 694 C CA . ALA A 1 85 ? -15.455 -2.518 15.327 1.00 97.38 85 ALA A CA 1
ATOM 695 C C . ALA A 1 85 ? -16.108 -3.100 16.597 1.00 97.38 85 ALA A C 1
ATOM 697 O O . ALA A 1 85 ? -16.541 -4.246 16.612 1.00 97.38 85 ALA A O 1
ATOM 698 N N . THR A 1 86 ? -16.251 -2.306 17.666 1.00 96.56 86 THR A N 1
ATOM 699 C CA . THR A 1 86 ? -16.777 -2.792 18.966 1.00 96.56 86 THR 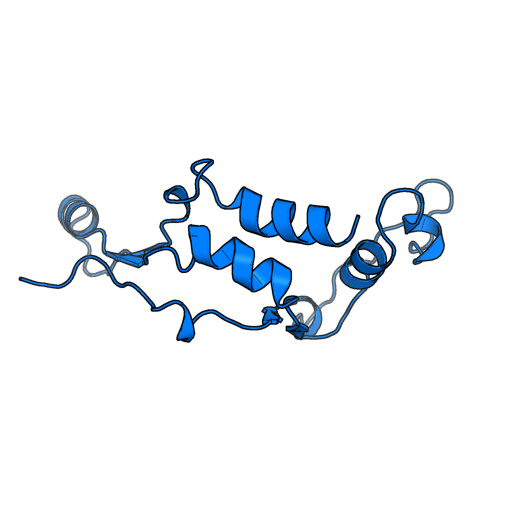A CA 1
ATOM 700 C C . THR A 1 86 ? -18.185 -3.400 18.893 1.00 96.56 86 THR A C 1
ATOM 702 O O . THR A 1 86 ? -18.558 -4.205 19.737 1.00 96.56 86 THR A O 1
ATOM 705 N N . GLY A 1 87 ? -19.003 -2.974 17.922 1.00 96.44 87 GLY A N 1
ATOM 706 C CA . GLY A 1 87 ? -20.324 -3.566 17.686 1.00 96.44 87 GLY A CA 1
ATOM 707 C C . GLY A 1 87 ? -20.228 -4.986 17.127 1.00 96.44 87 GLY A C 1
ATOM 708 O O . GLY A 1 87 ? -20.967 -5.857 17.570 1.00 96.44 87 GLY A O 1
ATOM 709 N N . LEU A 1 88 ? -19.273 -5.221 16.220 1.00 97.81 88 LEU A N 1
ATOM 710 C CA . LEU A 1 88 ? -18.983 -6.545 15.676 1.00 97.81 88 LEU A CA 1
ATOM 711 C C . LEU A 1 88 ? -18.340 -7.443 16.738 1.00 97.81 88 LEU A C 1
ATOM 713 O O . LEU A 1 88 ? -18.759 -8.581 16.887 1.00 97.81 88 LEU A O 1
ATOM 717 N N . GLU A 1 89 ? -17.403 -6.909 17.529 1.00 98.25 89 GLU A N 1
ATOM 718 C CA . GLU A 1 89 ? -16.819 -7.619 18.681 1.00 98.25 89 GLU A CA 1
ATOM 719 C C . GLU A 1 89 ? -17.920 -8.142 19.622 1.00 98.25 89 GLU A C 1
ATOM 721 O O . GLU A 1 89 ? -17.924 -9.317 19.975 1.00 98.25 89 GLU A O 1
ATOM 726 N N . LYS A 1 90 ? -18.902 -7.288 19.958 1.00 98.06 90 LYS A N 1
ATOM 727 C CA . LYS A 1 90 ? -20.056 -7.663 20.790 1.00 98.06 90 LYS A CA 1
ATOM 728 C C . LYS A 1 90 ? -20.953 -8.706 20.121 1.00 98.06 90 LYS A C 1
ATOM 730 O O . LYS A 1 90 ? -21.406 -9.621 20.793 1.00 98.06 90 LYS A O 1
ATOM 735 N N . ALA A 1 91 ? -21.253 -8.544 18.833 1.00 98.62 91 ALA A N 1
ATOM 736 C CA . ALA A 1 91 ? -22.129 -9.464 18.108 1.00 98.62 91 ALA A CA 1
ATOM 737 C C . ALA A 1 91 ? -21.529 -10.874 17.981 1.00 98.62 91 ALA A C 1
ATOM 739 O O . ALA A 1 91 ? -22.274 -11.847 17.932 1.00 98.62 91 ALA A O 1
ATOM 740 N N . LEU A 1 92 ? -20.198 -10.971 17.935 1.00 98.5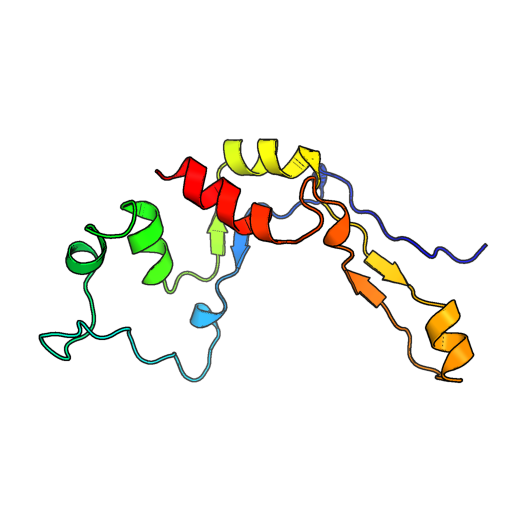6 92 LEU A N 1
ATOM 741 C CA . LEU A 1 92 ? -19.461 -12.231 17.846 1.00 98.56 92 LEU A CA 1
ATOM 742 C C . LEU A 1 92 ? -19.090 -12.830 19.211 1.00 98.56 92 LEU A C 1
ATOM 744 O O . LEU A 1 92 ? -18.525 -13.918 19.232 1.00 98.56 92 LEU A O 1
ATOM 748 N N . ASP A 1 93 ? -19.342 -12.116 20.315 1.00 98.19 93 ASP A N 1
ATOM 749 C CA . ASP A 1 93 ? -18.891 -12.473 21.670 1.00 98.19 93 ASP A CA 1
ATOM 750 C C . ASP A 1 93 ? -17.407 -12.892 21.720 1.00 98.19 93 ASP A C 1
ATOM 752 O O . ASP A 1 93 ? -17.017 -13.900 22.308 1.00 98.19 93 ASP A O 1
ATOM 756 N N . THR A 1 94 ? -16.553 -12.135 21.022 1.00 98.25 94 THR A N 1
ATOM 757 C CA . THR A 1 94 ? -15.132 -12.474 20.883 1.00 98.25 94 THR A CA 1
ATOM 758 C C . THR A 1 94 ? -14.256 -11.660 21.837 1.00 98.25 94 THR A C 1
ATOM 760 O O . THR A 1 94 ? -14.463 -10.452 21.988 1.00 98.25 94 THR A O 1
ATOM 763 N N . PRO A 1 95 ? -13.214 -12.268 22.439 1.00 97.44 95 PRO A N 1
ATOM 764 C CA . PRO A 1 95 ? -12.186 -11.515 23.154 1.00 97.44 95 PRO A CA 1
ATOM 765 C C . PRO A 1 95 ? -11.230 -10.785 22.196 1.00 97.44 95 PRO A C 1
ATOM 767 O O . PRO A 1 95 ? -10.437 -9.951 22.637 1.00 97.44 95 PRO A O 1
ATOM 770 N N . ALA A 1 96 ? -11.267 -11.101 20.895 1.00 98.06 96 ALA A N 1
ATOM 771 C CA . ALA A 1 96 ? -10.419 -10.465 19.901 1.00 98.06 96 ALA A CA 1
ATOM 772 C C . ALA A 1 96 ? -10.806 -8.996 19.697 1.00 98.06 96 ALA A C 1
ATOM 774 O O . ALA A 1 96 ? -11.975 -8.611 19.726 1.00 98.06 96 ALA A O 1
ATOM 775 N N . HIS A 1 97 ? -9.806 -8.163 19.429 1.00 97.19 97 HIS A N 1
ATOM 776 C CA . HIS A 1 97 ? -10.038 -6.801 18.971 1.00 97.19 97 HIS A CA 1
ATOM 777 C C . HIS A 1 97 ? -10.100 -6.781 17.445 1.00 97.19 97 HIS A C 1
ATOM 779 O O . HIS A 1 97 ? -9.170 -7.247 16.786 1.00 97.19 97 HIS A O 1
ATOM 785 N N . ILE A 1 98 ? -11.167 -6.213 16.886 1.00 97.94 98 ILE A N 1
ATOM 786 C CA . ILE A 1 98 ? -11.373 -6.160 15.437 1.00 97.94 98 ILE A CA 1
ATOM 787 C C . ILE A 1 98 ? -11.179 -4.727 14.966 1.00 97.94 98 ILE A C 1
ATOM 789 O O . ILE A 1 98 ? -11.908 -3.818 15.371 1.00 97.94 98 ILE A O 1
ATOM 793 N N . TYR A 1 99 ? -10.217 -4.533 14.067 1.00 98.06 99 TYR A N 1
ATOM 794 C CA . TYR A 1 99 ? -9.950 -3.251 13.430 1.00 98.06 99 TYR A CA 1
ATOM 795 C C . TYR A 1 99 ? -10.100 -3.363 11.921 1.00 98.06 99 TYR A C 1
ATOM 797 O O . TYR A 1 99 ? -9.751 -4.382 11.330 1.00 98.06 99 TYR A O 1
ATOM 805 N N . PHE A 1 100 ? -10.557 -2.288 11.290 1.00 97.81 100 PHE A N 1
ATOM 806 C CA . PHE A 1 100 ? -10.528 -2.155 9.840 1.00 97.81 100 PHE A CA 1
ATOM 807 C C . PHE A 1 100 ? -9.873 -0.836 9.442 1.00 97.81 100 PHE A C 1
ATOM 809 O O . PHE A 1 100 ? -10.117 0.219 10.041 1.00 97.81 100 PHE A O 1
ATOM 816 N N . LYS A 1 101 ? -9.015 -0.903 8.422 1.00 98.12 101 LYS A N 1
ATOM 817 C CA . LYS A 1 101 ? -8.430 0.270 7.777 1.00 98.12 101 LYS A CA 1
ATOM 818 C C . LYS A 1 101 ? -9.458 0.826 6.798 1.00 98.12 101 LYS A C 1
ATOM 820 O O . LYS A 1 101 ? -9.769 0.188 5.796 1.00 98.12 101 LYS A O 1
ATOM 825 N N . ASN A 1 102 ? -10.038 1.978 7.121 1.00 97.56 102 ASN A N 1
ATOM 826 C CA . ASN A 1 102 ? -11.199 2.475 6.397 1.00 97.56 102 ASN A CA 1
ATOM 827 C C . ASN A 1 102 ? -10.808 3.238 5.120 1.00 97.56 102 ASN A C 1
ATOM 829 O O . ASN A 1 102 ? -10.836 4.464 5.086 1.00 97.56 102 ASN A O 1
ATOM 833 N N . GLU A 1 103 ? -10.467 2.507 4.062 1.00 98.06 103 GLU A N 1
ATOM 834 C CA . GLU A 1 103 ? -10.135 3.070 2.744 1.00 98.06 103 GLU A CA 1
ATOM 835 C C . GLU A 1 103 ? -11.349 3.620 1.973 1.00 98.06 103 GLU A C 1
ATOM 837 O O . GLU A 1 103 ? -11.178 4.226 0.917 1.00 98.06 103 GLU A O 1
ATOM 842 N N . SER A 1 104 ? -12.574 3.460 2.490 1.00 96.81 104 SER A N 1
ATOM 843 C CA . SER A 1 104 ? -13.784 3.965 1.828 1.00 96.81 104 SER A CA 1
ATOM 844 C C . SER A 1 104 ? -13.946 5.485 1.929 1.00 96.81 104 SER A C 1
ATOM 846 O O . SER A 1 104 ? -14.907 6.025 1.396 1.00 96.81 104 SER A O 1
ATOM 848 N N . VAL A 1 105 ? -13.067 6.173 2.662 1.00 95.62 105 VAL A N 1
ATOM 849 C CA . VAL A 1 105 ? -13.142 7.630 2.867 1.00 95.62 105 VAL A CA 1
ATOM 850 C C . VAL A 1 105 ? -12.490 8.431 1.742 1.00 95.62 105 VAL A C 1
ATOM 852 O O . VAL A 1 105 ? -12.516 9.657 1.785 1.00 95.62 105 VAL A O 1
ATOM 855 N N . SER A 1 106 ? -11.879 7.763 0.759 1.00 94.75 106 SER A N 1
ATOM 856 C CA . SER A 1 106 ? -11.360 8.447 -0.424 1.00 94.75 106 SER A CA 1
ATOM 857 C C . SER A 1 106 ? -12.505 9.027 -1.271 1.00 94.75 106 SER A C 1
ATOM 859 O O . SER A 1 106 ? -13.637 8.540 -1.175 1.00 94.75 106 SER A O 1
ATOM 861 N N . PRO A 1 107 ? -12.237 10.005 -2.159 1.00 91.31 107 PRO A N 1
ATOM 862 C CA . PRO A 1 107 ? -13.270 10.634 -2.989 1.00 91.31 107 PRO A CA 1
ATOM 863 C C . PRO A 1 107 ? -14.063 9.650 -3.861 1.00 91.31 107 PRO A C 1
ATOM 865 O O . PRO A 1 107 ? -15.203 9.922 -4.222 1.00 91.31 107 PRO A O 1
ATOM 868 N N . VAL A 1 108 ? -13.474 8.492 -4.180 1.00 95.06 108 VAL A N 1
ATOM 869 C CA . VAL A 1 108 ? -14.091 7.436 -5.003 1.00 95.06 108 VAL A CA 1
ATOM 870 C C . VAL A 1 108 ? -14.536 6.219 -4.183 1.00 95.06 108 VAL A C 1
ATOM 872 O O . VAL A 1 108 ? -14.834 5.165 -4.743 1.00 95.06 108 VAL A O 1
ATOM 875 N N . GLY A 1 109 ? -14.519 6.314 -2.851 1.00 96.69 109 GLY A N 1
ATOM 876 C CA . GLY A 1 109 ? -15.002 5.262 -1.957 1.00 96.69 109 GLY A CA 1
ATOM 877 C C . GLY A 1 109 ? -14.154 3.984 -1.926 1.00 96.69 109 GLY A C 1
ATOM 878 O O . GLY A 1 109 ? -14.653 2.932 -1.533 1.00 96.69 109 GLY A O 1
ATOM 879 N N . SER A 1 110 ? -12.888 4.024 -2.359 1.00 97.44 1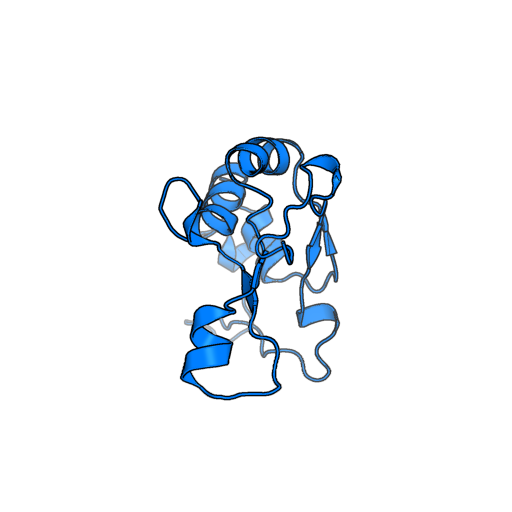10 SER A N 1
ATOM 880 C CA . SER A 1 110 ? -11.999 2.848 -2.359 1.00 97.44 110 SER A CA 1
ATOM 881 C C . SER A 1 110 ? -10.507 3.204 -2.331 1.00 97.44 110 SER A C 1
ATOM 883 O O . SER A 1 110 ? -10.126 4.359 -2.487 1.00 97.44 110 SER A O 1
ATOM 885 N N . HIS A 1 111 ? -9.634 2.206 -2.201 1.00 98.12 111 HIS A N 1
ATOM 886 C CA . HIS A 1 111 ? -8.176 2.388 -2.211 1.00 98.12 111 HIS A CA 1
ATOM 887 C C . HIS A 1 111 ? -7.583 2.662 -3.609 1.00 98.12 111 HIS A C 1
ATOM 889 O O . HIS A 1 111 ? -6.389 2.921 -3.716 1.00 98.12 111 HIS A O 1
ATOM 895 N N . LYS A 1 112 ? -8.380 2.604 -4.688 1.00 98.12 112 LYS A N 1
ATOM 896 C CA . LYS A 1 112 ? -7.890 2.728 -6.077 1.00 98.12 112 LYS A CA 1
ATOM 897 C C . LYS A 1 112 ? -7.092 4.014 -6.371 1.00 98.12 112 LYS A C 1
ATOM 899 O O . LYS A 1 112 ? -6.093 3.914 -7.082 1.00 98.12 112 LYS A O 1
ATOM 904 N N . PRO A 1 113 ? -7.432 5.196 -5.814 1.00 97.81 113 PRO A N 1
ATOM 905 C CA . PRO A 1 113 ? -6.624 6.399 -6.014 1.00 97.81 113 PRO A CA 1
ATOM 906 C C . PRO A 1 113 ? -5.180 6.262 -5.525 1.00 97.81 113 PRO A C 1
ATOM 908 O O . PRO A 1 113 ? -4.306 6.932 -6.056 1.00 97.81 113 PRO A O 1
ATOM 911 N N . ASN A 1 114 ? -4.906 5.359 -4.574 1.00 97.94 114 ASN A N 1
ATOM 912 C CA . ASN A 1 114 ? -3.553 5.124 -4.060 1.00 97.94 114 ASN A CA 1
ATOM 913 C C . ASN A 1 114 ? -2.592 4.557 -5.131 1.00 97.94 114 ASN A C 1
ATOM 915 O O . ASN A 1 114 ? -1.394 4.525 -4.896 1.00 97.94 114 ASN A O 1
ATOM 919 N N . THR A 1 115 ? -3.093 4.075 -6.276 1.00 98.12 115 THR A N 1
ATOM 920 C CA . THR A 1 115 ? -2.253 3.717 -7.434 1.00 98.12 115 THR A CA 1
ATOM 921 C C . THR A 1 115 ? -2.572 4.560 -8.666 1.00 98.12 115 THR A C 1
ATOM 923 O O . THR A 1 115 ? -1.668 4.905 -9.416 1.00 98.12 115 THR A O 1
ATOM 926 N N . ALA A 1 116 ? -3.829 4.979 -8.850 1.00 98.12 116 ALA A N 1
ATOM 927 C CA . ALA A 1 116 ? -4.196 5.804 -9.998 1.00 98.12 116 ALA A CA 1
ATOM 928 C C . ALA A 1 116 ? -3.491 7.172 -9.990 1.00 98.12 116 ALA A C 1
ATOM 930 O O . ALA A 1 116 ? -3.092 7.644 -11.045 1.00 98.12 116 ALA A O 1
ATOM 931 N N . VAL A 1 117 ? -3.305 7.789 -8.816 1.00 98.25 117 VAL A N 1
ATOM 932 C CA . VAL A 1 117 ? -2.607 9.081 -8.691 1.00 98.25 117 VAL A CA 1
ATOM 933 C C . VAL A 1 117 ? -1.122 8.985 -9.054 1.00 98.25 117 VAL A C 1
ATOM 935 O O . VAL A 1 117 ? -0.710 9.748 -9.922 1.00 98.25 117 VAL A O 1
ATOM 938 N N . PRO A 1 118 ? -0.307 8.078 -8.474 1.00 98.31 118 PRO A N 1
ATOM 939 C CA . PRO A 1 118 ? 1.091 7.964 -8.882 1.00 98.31 118 PRO A CA 1
ATOM 940 C C . PRO A 1 118 ? 1.236 7.516 -10.337 1.00 98.31 118 PRO A C 1
ATOM 942 O O . PRO A 1 118 ? 2.070 8.062 -11.044 1.00 98.31 118 PRO A O 1
ATOM 945 N N . GLN A 1 119 ? 0.389 6.603 -10.830 1.00 98.06 119 GLN A N 1
ATOM 946 C CA . GLN A 1 119 ? 0.411 6.251 -12.252 1.00 98.06 119 GLN A CA 1
ATOM 947 C C . GLN A 1 119 ? 0.127 7.469 -13.136 1.00 98.06 119 GLN A C 1
ATOM 949 O O . GLN A 1 119 ? 0.868 7.704 -14.080 1.00 98.06 119 GLN A O 1
ATOM 954 N N . ALA A 1 120 ? -0.882 8.281 -12.813 1.00 97.69 120 ALA A N 1
ATOM 955 C CA . ALA A 1 120 ? -1.171 9.508 -13.553 1.00 97.69 120 ALA A CA 1
ATOM 956 C C . ALA A 1 120 ? -0.072 10.578 -13.427 1.00 97.69 120 ALA A C 1
ATOM 958 O O . ALA A 1 120 ? 0.043 11.403 -14.318 1.00 97.69 120 ALA A O 1
ATOM 959 N N . TYR A 1 121 ? 0.713 10.583 -12.344 1.00 98.25 121 TYR A N 1
ATOM 960 C CA . TYR A 1 121 ? 1.855 11.488 -12.172 1.00 98.25 121 TYR A CA 1
ATOM 961 C C . TYR A 1 121 ? 3.046 11.113 -13.067 1.00 98.25 121 TYR A C 1
ATOM 963 O O . TYR A 1 121 ? 3.734 12.000 -13.559 1.00 98.25 121 TYR A O 1
ATOM 971 N N . TYR A 1 122 ? 3.301 9.816 -13.268 1.00 97.31 122 TYR A N 1
ATOM 972 C CA . TYR A 1 122 ? 4.432 9.345 -14.076 1.00 97.31 122 TYR A CA 1
ATOM 973 C C . TYR A 1 122 ? 4.158 9.292 -15.587 1.00 97.31 122 TYR A C 1
ATOM 975 O O . TYR A 1 122 ? 5.107 9.122 -16.350 1.00 97.31 122 TYR A O 1
ATOM 983 N N . ASN A 1 123 ? 2.893 9.385 -16.012 1.00 94.25 123 ASN A N 1
ATOM 984 C CA . ASN A 1 123 ? 2.505 9.465 -17.428 1.00 94.25 123 ASN A CA 1
ATOM 985 C C . ASN A 1 123 ? 2.458 10.920 -17.898 1.00 94.25 123 ASN A C 1
ATOM 987 O O . ASN A 1 123 ? 2.860 11.161 -19.056 1.00 94.25 123 ASN A O 1
#

Sequence (123 aa):
MKTKKFCLTEAQMPTQWYNIVADMPRKPLPPLHPATGRPVTREDLSALFAEELAAQELSEERFIDIPDEVREIYRIWRPTPLVRATGLEKALDTPAHIYFKNESVSPVGSHKPNTAVPQAYYN

Radius of gyration: 19.15 Å; chains: 1; bounding box: 37×34×54 Å